Protein AF-A0A967YLL6-F1 (afdb_monomer_lite)

Sequence (67 aa):
MARKPKVALLSTGNELVELGQKPESGQVINVNQLILSAMCKQLGAEPVELGIAKDDLNEIGGIIAEG

pLDDT: mean 95.74, std 4.27, range [72.94, 98.38]

Structure (mmCIF, N/CA/C/O backbone):
data_AF-A0A967YLL6-F1
#
_entry.id   AF-A0A967YLL6-F1
#
loop_
_atom_site.group_PDB
_atom_site.id
_atom_site.type_symbol
_atom_site.label_atom_id
_atom_site.label_alt_id
_atom_site.label_comp_id
_atom_site.label_asym_id
_atom_site.label_entity_id
_atom_site.label_seq_id
_atom_site.pdbx_PDB_ins_code
_atom_site.Cartn_x
_atom_site.Cartn_y
_atom_site.Cartn_z
_atom_site.occupancy
_atom_site.B_iso_or_equiv
_atom_site.auth_seq_id
_atom_site.auth_comp_id
_atom_site.auth_asym_id
_atom_site.auth_atom_id
_atom_site.pdbx_PDB_model_num
ATOM 1 N N . MET A 1 1 ? 10.768 -6.616 -27.644 1.00 72.94 1 MET A N 1
ATOM 2 C CA . MET A 1 1 ? 9.887 -5.835 -26.746 1.00 72.94 1 MET A CA 1
ATOM 3 C C . MET A 1 1 ? 10.596 -5.659 -25.415 1.00 72.94 1 MET A C 1
ATOM 5 O O . MET A 1 1 ? 11.242 -6.603 -24.979 1.00 72.94 1 MET A O 1
ATOM 9 N N . ALA A 1 2 ? 10.524 -4.477 -24.802 1.00 85.88 2 ALA A N 1
ATOM 10 C CA . ALA A 1 2 ? 11.046 -4.263 -23.451 1.00 85.88 2 ALA A CA 1
ATOM 11 C C . ALA A 1 2 ? 10.122 -4.918 -22.406 1.00 85.88 2 ALA A C 1
ATOM 13 O O . ALA A 1 2 ? 8.922 -5.068 -22.647 1.00 85.88 2 ALA A O 1
ATOM 14 N N . ARG A 1 3 ? 10.676 -5.324 -21.257 1.00 93.25 3 ARG A N 1
ATOM 15 C CA . ARG A 1 3 ? 9.896 -5.864 -20.132 1.00 93.25 3 ARG A CA 1
ATOM 16 C C . ARG A 1 3 ? 8.978 -4.772 -19.573 1.00 93.25 3 ARG A C 1
ATOM 18 O O . ARG A 1 3 ? 9.400 -3.622 -19.467 1.00 93.25 3 ARG A O 1
ATOM 25 N N . LYS A 1 4 ? 7.755 -5.138 -19.172 1.00 95.31 4 LYS A N 1
ATOM 26 C CA . LYS A 1 4 ? 6.858 -4.216 -18.463 1.00 95.31 4 LYS A CA 1
ATOM 27 C C . LYS A 1 4 ? 7.523 -3.727 -17.163 1.00 95.31 4 LYS A C 1
ATOM 29 O O . LYS A 1 4 ? 8.054 -4.562 -16.418 1.00 95.31 4 LYS A O 1
ATOM 34 N N . PRO A 1 5 ? 7.523 -2.415 -16.877 1.00 97.12 5 PRO A N 1
ATOM 35 C CA . PRO A 1 5 ? 7.932 -1.905 -15.574 1.00 97.12 5 PRO A CA 1
ATOM 36 C C . PRO A 1 5 ? 7.051 -2.509 -14.479 1.00 97.12 5 PRO A C 1
ATOM 38 O O . PRO A 1 5 ? 5.836 -2.587 -14.657 1.00 97.12 5 PRO A O 1
ATOM 41 N N . LYS A 1 6 ? 7.655 -2.934 -13.367 1.00 97.31 6 LYS A N 1
ATOM 42 C CA . LYS A 1 6 ? 6.915 -3.336 -12.166 1.00 97.31 6 LYS A CA 1
ATOM 43 C C . LYS A 1 6 ? 6.887 -2.165 -11.195 1.00 97.31 6 LYS A C 1
ATOM 45 O O . LYS A 1 6 ? 7.922 -1.528 -11.019 1.00 97.31 6 LYS A O 1
ATOM 50 N N . VAL A 1 7 ? 5.729 -1.881 -10.609 1.00 97.62 7 VAL A N 1
ATOM 51 C CA . VAL A 1 7 ? 5.536 -0.749 -9.692 1.00 97.62 7 VAL A CA 1
ATOM 52 C C . VAL A 1 7 ? 4.927 -1.267 -8.399 1.00 97.62 7 VAL A C 1
ATOM 54 O O . VAL A 1 7 ? 3.753 -1.623 -8.378 1.00 97.62 7 VAL A O 1
ATOM 57 N N . ALA A 1 8 ? 5.728 -1.326 -7.338 1.00 97.50 8 ALA A N 1
ATOM 58 C CA . ALA A 1 8 ? 5.236 -1.654 -6.009 1.00 97.50 8 ALA A CA 1
ATOM 59 C C . ALA A 1 8 ? 4.404 -0.494 -5.444 1.00 97.50 8 ALA A C 1
ATOM 61 O O . ALA A 1 8 ? 4.795 0.669 -5.550 1.00 97.50 8 ALA A O 1
ATOM 62 N N . LEU A 1 9 ? 3.250 -0.816 -4.869 1.00 97.19 9 LEU A N 1
ATOM 63 C CA . LEU A 1 9 ? 2.309 0.129 -4.282 1.00 97.19 9 LEU A CA 1
ATOM 64 C C . LEU A 1 9 ? 2.078 -0.265 -2.824 1.00 97.19 9 LEU A C 1
ATOM 66 O O . LEU A 1 9 ? 1.516 -1.324 -2.552 1.00 97.19 9 LEU A O 1
ATOM 70 N N . LEU A 1 10 ? 2.524 0.597 -1.916 1.00 97.25 10 LEU A N 1
ATOM 71 C CA . LEU A 1 10 ? 2.313 0.493 -0.478 1.00 97.25 10 LEU A CA 1
ATOM 72 C C . LEU A 1 10 ? 1.506 1.705 -0.029 1.00 97.25 10 LEU A C 1
ATOM 74 O O . LEU A 1 10 ? 1.854 2.839 -0.357 1.00 97.25 10 LEU A O 1
ATOM 78 N N . SER A 1 11 ? 0.436 1.463 0.719 1.00 97.38 11 SER A N 1
ATOM 79 C CA . SER A 1 11 ? -0.301 2.521 1.410 1.00 97.38 11 SER A CA 1
ATOM 80 C C . SER A 1 11 ? 0.079 2.534 2.884 1.00 97.38 11 SER A C 1
ATOM 82 O O . SER A 1 11 ? 0.344 1.479 3.452 1.00 97.38 11 SER A O 1
ATOM 84 N N .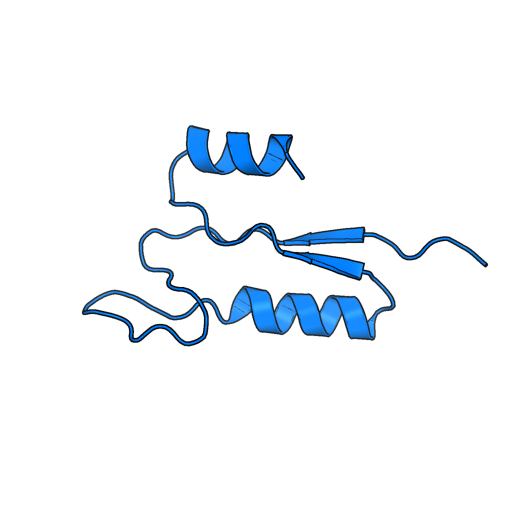 THR A 1 12 ? 0.101 3.709 3.508 1.00 97.19 12 THR A N 1
ATOM 85 C CA . THR A 1 12 ? 0.347 3.843 4.949 1.00 97.19 12 THR A CA 1
ATOM 86 C C . THR A 1 12 ? -0.754 4.677 5.583 1.00 97.19 12 THR A C 1
ATOM 88 O O . THR A 1 12 ? -1.269 5.600 4.948 1.00 97.19 12 THR A O 1
ATOM 91 N N . GLY A 1 13 ? -1.135 4.323 6.804 1.00 97.12 13 GLY A N 1
ATOM 92 C CA . GLY A 1 13 ? -2.112 5.071 7.589 1.00 97.12 13 GLY A CA 1
ATOM 93 C C . GLY A 1 13 ? -2.832 4.172 8.581 1.00 97.12 13 GLY A C 1
ATOM 94 O O . GLY A 1 13 ? -3.351 3.113 8.223 1.00 97.12 13 GLY A O 1
ATOM 95 N N . ASN A 1 14 ? -2.885 4.592 9.841 1.00 97.38 14 ASN A N 1
ATOM 96 C CA . ASN A 1 14 ? -3.546 3.828 10.905 1.00 97.38 14 ASN A CA 1
ATOM 97 C C . ASN A 1 14 ? -5.074 3.758 10.742 1.00 97.38 14 ASN A 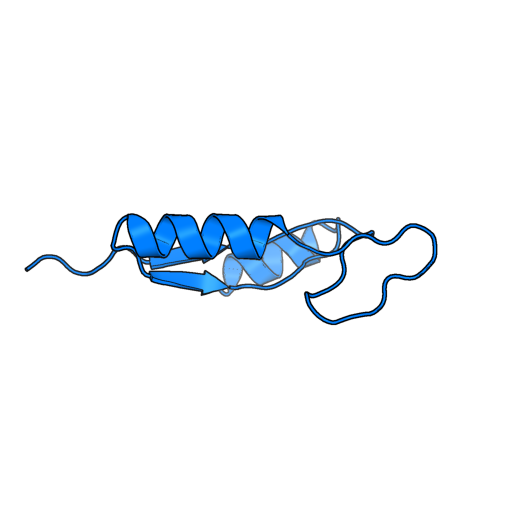C 1
ATOM 99 O O . ASN A 1 14 ? -5.729 2.886 11.313 1.00 97.38 14 ASN A O 1
ATOM 103 N N . GLU A 1 15 ? -5.642 4.689 9.983 1.00 97.38 15 GLU A N 1
ATOM 104 C CA . GLU A 1 15 ? -7.058 4.784 9.656 1.00 97.38 15 GLU A CA 1
ATOM 105 C C . GLU A 1 15 ? -7.471 3.908 8.467 1.00 97.38 15 GLU A C 1
ATOM 107 O O . GLU A 1 15 ? -8.666 3.745 8.215 1.00 97.38 15 GLU A O 1
ATOM 112 N N . LEU A 1 16 ? -6.516 3.384 7.694 1.00 97.31 16 LEU A N 1
ATOM 113 C CA . LEU A 1 16 ? -6.819 2.729 6.428 1.00 97.31 16 LEU A CA 1
ATOM 114 C C . LEU A 1 16 ? -7.371 1.315 6.631 1.00 97.31 16 LEU A C 1
ATOM 116 O O . LEU A 1 16 ? -6.841 0.515 7.400 1.00 97.31 16 LEU A O 1
ATOM 120 N N . VAL A 1 17 ? -8.411 0.986 5.865 1.00 96.69 17 VAL A N 1
ATOM 121 C CA . VAL A 1 17 ? -8.939 -0.376 5.718 1.00 96.69 17 VAL A CA 1
ATOM 122 C C . VAL A 1 17 ? -8.986 -0.798 4.254 1.00 96.69 17 VAL A C 1
ATOM 124 O O . VAL A 1 17 ? -9.078 0.032 3.343 1.00 96.69 17 VAL A O 1
ATOM 127 N N . GLU A 1 18 ? -8.943 -2.108 4.028 1.00 93.62 18 GLU A N 1
ATOM 128 C CA . GLU A 1 18 ? -8.988 -2.687 2.687 1.00 93.62 18 GLU A CA 1
ATOM 129 C C . GLU A 1 18 ? -10.329 -2.456 1.986 1.00 93.62 18 GLU A C 1
ATOM 131 O O . GLU A 1 18 ? -11.397 -2.351 2.603 1.00 93.62 18 GLU A O 1
ATOM 136 N N . LEU A 1 19 ? -10.281 -2.441 0.654 1.00 91.25 19 LEU A N 1
ATOM 137 C CA . LEU A 1 19 ? -11.482 -2.359 -0.167 1.00 91.25 19 LEU A CA 1
ATOM 138 C C . LEU A 1 19 ? -12.395 -3.566 0.105 1.00 91.25 19 LEU A C 1
ATOM 140 O O . LEU A 1 19 ? -11.980 -4.718 0.020 1.00 91.25 19 LEU A O 1
ATOM 144 N N . GLY A 1 20 ? -13.664 -3.294 0.412 1.00 90.69 20 GLY A N 1
ATOM 145 C CA . GLY A 1 20 ? -14.654 -4.324 0.747 1.00 90.69 20 GLY A CA 1
ATOM 146 C C . GLY A 1 20 ? -14.821 -4.577 2.246 1.00 90.69 20 GLY A C 1
ATOM 147 O O . GLY A 1 20 ? -15.765 -5.264 2.633 1.00 90.69 20 GLY A O 1
ATOM 148 N N . GLN A 1 21 ? -13.980 -3.983 3.098 1.00 93.12 21 GLN A N 1
ATOM 149 C CA . GLN A 1 21 ? -14.232 -3.941 4.536 1.00 93.12 21 GLN A CA 1
ATOM 150 C C . GLN A 1 21 ? -15.221 -2.822 4.886 1.00 93.12 21 GLN A C 1
ATOM 152 O O . GLN A 1 21 ? -15.291 -1.788 4.217 1.00 93.12 21 GLN A O 1
ATOM 157 N N . LYS A 1 22 ? -16.001 -3.025 5.953 1.00 95.06 22 LYS A N 1
ATOM 158 C CA . LYS A 1 22 ? -16.853 -1.978 6.523 1.00 95.06 22 LYS A CA 1
ATOM 159 C C . LYS A 1 22 ? -15.998 -1.140 7.485 1.00 95.06 22 LYS A C 1
ATOM 161 O O . LYS A 1 22 ? -15.596 -1.697 8.502 1.00 95.06 22 LYS A O 1
ATOM 166 N N . PRO A 1 23 ? -15.738 0.15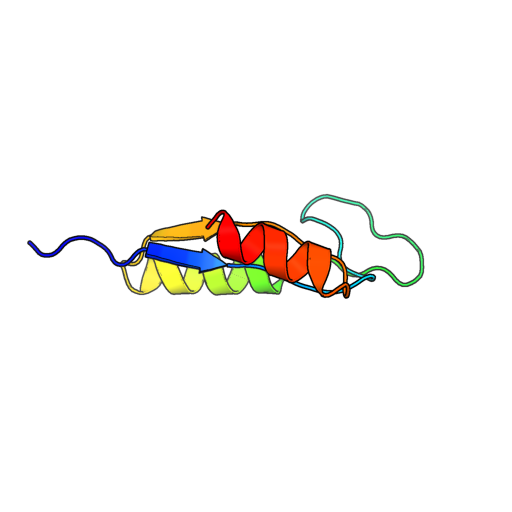1 7.208 1.00 95.81 23 PRO A N 1
ATOM 167 C CA . PRO A 1 23 ? -14.946 0.982 8.107 1.00 95.81 23 PRO A CA 1
ATOM 168 C C . PRO A 1 23 ? -15.678 1.208 9.434 1.00 95.81 23 PRO A C 1
ATOM 170 O O . PRO A 1 23 ? -16.894 1.440 9.463 1.00 95.81 23 PRO A O 1
ATOM 173 N N . GLU A 1 24 ? -14.928 1.152 10.528 1.00 96.81 24 GLU A N 1
ATOM 174 C CA . GLU A 1 24 ? -15.365 1.607 11.843 1.00 96.81 24 GLU A CA 1
ATOM 175 C C . GLU A 1 24 ? -15.211 3.130 11.985 1.00 96.81 24 GLU A C 1
ATOM 177 O O . GLU A 1 24 ? -14.757 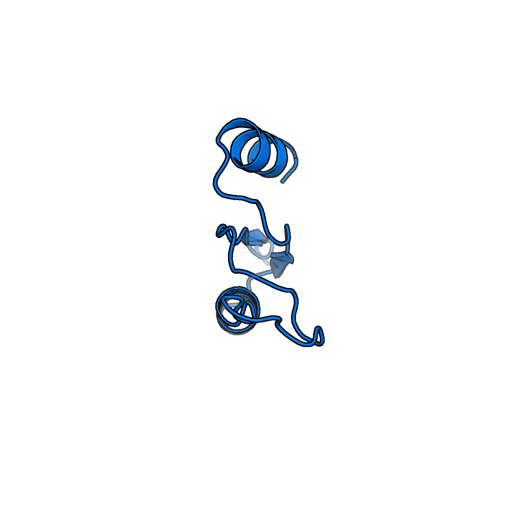3.836 11.080 1.00 96.81 24 GLU A O 1
ATOM 182 N N . SER A 1 25 ? -15.620 3.669 13.136 1.00 97.12 25 SER A N 1
ATOM 183 C CA . SER A 1 25 ? -15.487 5.099 13.417 1.00 97.12 25 SER A CA 1
ATOM 184 C C . SER A 1 25 ? -14.022 5.533 13.351 1.00 97.12 25 SER A C 1
ATOM 186 O O . SER A 1 25 ? -13.200 5.060 14.129 1.00 97.12 25 SER A O 1
ATOM 188 N N . GLY A 1 26 ? -13.720 6.482 12.465 1.00 95.88 26 GLY A N 1
ATOM 189 C CA . GLY A 1 26 ? -12.367 7.007 12.270 1.00 95.88 26 GLY A CA 1
ATOM 190 C C . GLY A 1 26 ? -11.535 6.250 11.235 1.00 95.88 26 GLY A C 1
ATOM 191 O O . GLY A 1 26 ? -10.403 6.653 11.004 1.00 95.88 26 GLY A O 1
ATOM 192 N N . GLN A 1 27 ? -12.082 5.212 10.594 1.00 97.94 27 GLN A N 1
ATOM 193 C CA . GLN A 1 27 ? -11.423 4.502 9.499 1.00 97.94 27 GLN A CA 1
ATOM 194 C C . GLN A 1 27 ? -11.904 4.979 8.126 1.00 97.94 27 GLN A C 1
ATOM 196 O O . GLN A 1 27 ? -13.050 5.407 7.961 1.00 97.94 27 GLN A O 1
ATOM 201 N N . VAL A 1 28 ? -11.042 4.851 7.118 1.00 97.12 28 VAL A N 1
ATOM 202 C CA . VAL A 1 28 ? -11.358 5.144 5.715 1.00 97.12 28 VAL A CA 1
ATOM 203 C C . VAL A 1 28 ? -10.837 4.038 4.800 1.00 97.12 28 VAL A C 1
ATOM 205 O O . VAL A 1 28 ? -9.844 3.377 5.083 1.00 97.12 28 VAL A O 1
ATOM 208 N N . ILE A 1 29 ? -11.521 3.818 3.681 1.00 97.19 29 ILE A N 1
ATOM 209 C CA . ILE A 1 29 ? -11.142 2.782 2.714 1.00 97.19 29 ILE A CA 1
ATOM 210 C C . ILE A 1 29 ? -9.951 3.264 1.877 1.00 97.19 29 ILE A C 1
ATOM 212 O O . ILE A 1 29 ? -9.948 4.397 1.390 1.00 97.19 29 ILE A O 1
ATOM 216 N N . ASN A 1 30 ? -8.976 2.386 1.640 1.00 96.81 30 ASN A N 1
ATOM 217 C CA . ASN A 1 30 ? -7.820 2.665 0.794 1.00 96.81 30 ASN A CA 1
ATOM 218 C C . ASN A 1 30 ? -8.187 2.756 -0.703 1.00 96.81 30 ASN A C 1
ATOM 220 O O . ASN A 1 30 ? -8.068 1.801 -1.471 1.00 96.81 30 ASN A O 1
ATOM 224 N N . VAL A 1 31 ? -8.625 3.937 -1.136 1.00 96.25 31 VAL A N 1
ATOM 225 C CA . VAL A 1 31 ? -8.968 4.206 -2.544 1.00 96.25 31 VAL A CA 1
ATOM 226 C C . VAL A 1 31 ? -7.748 4.497 -3.421 1.00 96.25 31 VAL A C 1
ATOM 228 O O . VAL A 1 31 ? -7.799 4.287 -4.634 1.00 96.25 31 VAL A O 1
ATOM 231 N N . ASN A 1 32 ? -6.641 4.953 -2.829 1.00 95.88 32 ASN A N 1
ATOM 232 C CA . ASN A 1 32 ? -5.439 5.329 -3.574 1.00 95.88 32 ASN A CA 1
ATOM 233 C C . ASN A 1 32 ? -4.797 4.113 -4.238 1.00 95.88 32 ASN A C 1
ATOM 235 O O . ASN A 1 32 ? -4.419 4.191 -5.406 1.00 95.88 32 ASN A O 1
ATOM 239 N N . GLN A 1 33 ? -4.755 2.978 -3.537 1.00 95.94 33 GLN A N 1
ATOM 240 C CA . GLN A 1 33 ? -4.276 1.714 -4.091 1.00 95.94 33 GLN A CA 1
ATOM 241 C C . GLN A 1 33 ? -5.010 1.346 -5.388 1.00 95.94 33 GLN A C 1
ATOM 243 O O . GLN A 1 33 ? -4.377 1.049 -6.403 1.00 95.94 33 GLN A O 1
ATOM 248 N N . LEU A 1 34 ? -6.344 1.443 -5.388 1.00 95.44 34 LEU A N 1
ATOM 249 C CA . LEU A 1 34 ? -7.175 1.145 -6.555 1.00 95.44 34 LEU A CA 1
ATOM 250 C C . LEU A 1 34 ? -6.870 2.089 -7.728 1.00 95.44 34 LEU A C 1
ATOM 252 O O . LEU A 1 34 ? -6.669 1.636 -8.859 1.00 95.44 34 LEU A O 1
ATOM 256 N N . ILE A 1 35 ? -6.827 3.397 -7.459 1.00 97.38 35 ILE A N 1
ATOM 257 C CA . ILE A 1 35 ? -6.594 4.431 -8.477 1.00 97.38 35 ILE A CA 1
ATOM 258 C C . ILE A 1 35 ? -5.200 4.263 -9.097 1.00 97.38 35 ILE A C 1
ATOM 260 O O . ILE A 1 35 ? -5.067 4.202 -10.320 1.00 97.38 35 ILE A O 1
ATOM 264 N N . LEU A 1 36 ? -4.163 4.119 -8.269 1.00 97.88 36 LEU A N 1
ATOM 265 C CA . LEU A 1 36 ? -2.778 3.988 -8.722 1.00 97.88 36 LEU A CA 1
ATOM 266 C C . LEU A 1 36 ? -2.533 2.667 -9.465 1.00 97.88 36 LEU A C 1
ATOM 268 O O . LEU A 1 36 ? -1.852 2.663 -10.493 1.00 97.88 36 LEU A O 1
ATOM 272 N N . SER A 1 37 ? -3.137 1.561 -9.016 1.00 97.56 37 SER A N 1
ATOM 273 C CA . SER A 1 37 ? -3.092 0.264 -9.710 1.00 97.56 37 SER A CA 1
ATOM 274 C C . SER A 1 37 ? -3.702 0.369 -11.115 1.00 97.56 37 SER A C 1
ATOM 276 O O . SER A 1 37 ? -3.115 -0.102 -12.096 1.00 97.56 37 SER A O 1
ATOM 278 N N . ALA A 1 38 ? -4.840 1.059 -11.254 1.00 98.00 38 ALA A N 1
ATOM 279 C CA . ALA A 1 38 ? -5.465 1.309 -12.552 1.00 98.00 38 ALA A CA 1
ATOM 280 C C . ALA A 1 38 ? -4.594 2.192 -13.463 1.00 98.00 38 ALA A C 1
ATOM 282 O O . ALA A 1 38 ? -4.399 1.853 -14.633 1.00 98.00 38 ALA A O 1
ATOM 283 N N . MET A 1 39 ? -4.015 3.272 -12.929 1.00 98.38 39 MET A N 1
ATOM 284 C CA . MET A 1 39 ? -3.112 4.152 -13.680 1.00 98.38 39 MET A CA 1
ATOM 285 C C . MET A 1 39 ? -1.861 3.407 -14.170 1.00 98.38 39 MET A C 1
ATOM 287 O O . MET A 1 39 ? -1.488 3.539 -15.334 1.00 98.38 39 MET A O 1
ATOM 291 N N . CYS A 1 40 ? -1.252 2.558 -13.332 1.00 98.25 40 CYS A N 1
ATOM 292 C CA . CYS A 1 40 ? -0.116 1.722 -13.735 1.00 98.25 40 CYS A CA 1
ATOM 293 C C . CYS A 1 40 ? -0.477 0.823 -14.924 1.00 98.25 40 CYS A C 1
ATOM 295 O O . CYS A 1 40 ? 0.249 0.785 -15.920 1.00 98.25 40 CYS A O 1
ATOM 297 N N . LYS A 1 41 ? -1.630 0.145 -14.853 1.00 97.88 41 LYS A N 1
ATOM 298 C CA . LYS A 1 41 ? -2.123 -0.721 -15.935 1.00 97.88 41 LYS A CA 1
ATOM 299 C C . LYS A 1 41 ? -2.361 0.066 -17.227 1.00 97.88 41 LYS A C 1
ATOM 301 O O . LYS A 1 41 ? -1.973 -0.406 -18.294 1.00 97.88 41 LYS A O 1
ATOM 306 N N . GLN A 1 42 ? -2.940 1.267 -17.141 1.00 98.31 42 GLN A N 1
ATOM 307 C CA . GLN A 1 42 ? -3.151 2.152 -18.298 1.00 98.31 42 GLN A CA 1
ATOM 308 C C . GLN A 1 42 ? -1.839 2.583 -18.965 1.00 98.31 42 GLN A C 1
ATOM 310 O O . GLN A 1 42 ? -1.784 2.699 -20.186 1.00 98.31 42 GLN A O 1
ATOM 315 N N . LEU A 1 43 ? -0.772 2.762 -18.184 1.00 97.44 43 LEU A N 1
ATOM 316 C CA . LEU A 1 43 ? 0.567 3.105 -18.675 1.00 97.44 43 LEU A CA 1
ATOM 317 C C . LEU A 1 43 ? 1.378 1.886 -19.157 1.00 97.44 43 LEU A C 1
ATOM 319 O O . LEU A 1 43 ? 2.538 2.026 -19.542 1.00 97.44 43 LEU A O 1
ATOM 323 N N . GLY A 1 44 ? 0.796 0.683 -19.144 1.00 97.12 44 GLY A N 1
ATOM 324 C CA . GLY A 1 44 ? 1.468 -0.550 -19.562 1.00 97.12 44 GLY A CA 1
ATOM 325 C C . GLY A 1 44 ? 2.425 -1.143 -18.520 1.00 97.12 44 GLY A C 1
ATOM 326 O O . GLY A 1 44 ? 3.162 -2.080 -18.842 1.00 97.12 44 GLY A O 1
ATOM 327 N N . ALA A 1 45 ? 2.403 -0.635 -17.286 1.00 98.12 45 ALA A N 1
ATOM 328 C CA . ALA A 1 45 ? 3.134 -1.187 -16.153 1.00 98.12 45 ALA A CA 1
ATOM 329 C C . ALA A 1 45 ? 2.350 -2.316 -15.455 1.00 98.12 45 ALA A C 1
ATOM 331 O O . ALA A 1 45 ? 1.140 -2.480 -15.627 1.00 98.12 45 ALA A O 1
ATOM 332 N N . GLU A 1 46 ? 3.063 -3.109 -14.663 1.00 97.94 46 GLU A N 1
ATOM 333 C CA . GLU A 1 46 ? 2.531 -4.161 -13.797 1.00 97.94 46 GLU A CA 1
ATOM 334 C C . GLU A 1 46 ? 2.568 -3.664 -12.340 1.00 97.94 46 GLU A C 1
ATOM 336 O O . GLU A 1 46 ? 3.653 -3.609 -11.753 1.00 97.94 46 GLU A O 1
ATOM 341 N N . PRO A 1 47 ? 1.430 -3.253 -11.751 1.00 97.88 47 PRO A N 1
ATOM 342 C CA . PRO A 1 47 ? 1.391 -2.898 -10.338 1.00 97.88 47 PRO A CA 1
ATOM 343 C C . PRO A 1 47 ? 1.548 -4.147 -9.460 1.00 97.88 47 PRO A C 1
ATOM 345 O O . PRO A 1 47 ? 0.989 -5.201 -9.768 1.00 97.88 47 PRO A O 1
ATOM 348 N N . VAL A 1 48 ? 2.282 -4.005 -8.360 1.00 96.94 48 VAL A N 1
ATOM 349 C CA . VAL A 1 48 ? 2.463 -5.011 -7.308 1.00 96.94 48 VAL A CA 1
ATOM 350 C C . VAL A 1 48 ? 1.915 -4.410 -6.020 1.00 96.94 48 VAL A C 1
ATOM 352 O O . VAL A 1 48 ? 2.441 -3.422 -5.520 1.00 96.94 48 VAL A O 1
ATOM 355 N N . GLU A 1 49 ? 0.811 -4.952 -5.523 1.00 95.19 49 GLU A N 1
ATOM 356 C CA . GLU A 1 49 ? 0.109 -4.408 -4.359 1.00 95.19 49 GLU A CA 1
ATOM 357 C C . GLU A 1 49 ? 0.732 -4.996 -3.087 1.00 95.19 49 GLU A C 1
ATOM 359 O O . GLU A 1 49 ? 0.684 -6.207 -2.887 1.00 95.19 49 GLU A O 1
ATOM 364 N N . LEU A 1 50 ? 1.351 -4.145 -2.265 1.00 95.94 50 LEU A N 1
ATOM 365 C CA . LEU A 1 50 ? 2.008 -4.529 -1.008 1.00 95.94 50 LEU A CA 1
ATOM 366 C C . LEU A 1 50 ? 1.081 -4.393 0.213 1.00 95.94 50 LEU A C 1
ATOM 368 O O . LEU A 1 50 ? 1.455 -4.785 1.314 1.00 95.94 50 LEU A O 1
ATOM 372 N N . GLY A 1 51 ? -0.127 -3.856 0.020 1.00 94.12 51 GLY A N 1
ATOM 373 C CA . GLY A 1 51 ? -1.138 -3.692 1.064 1.00 94.12 51 GLY A CA 1
ATOM 374 C C . GLY A 1 51 ? -1.024 -2.372 1.829 1.00 94.12 51 GLY A C 1
ATOM 375 O O . GLY A 1 51 ? -0.619 -1.339 1.279 1.00 94.12 51 GLY A O 1
ATOM 376 N N . ILE A 1 52 ? -1.439 -2.412 3.094 1.00 96.81 52 ILE A N 1
ATOM 377 C CA . ILE A 1 52 ? -1.482 -1.276 4.018 1.00 96.81 52 ILE A CA 1
ATOM 378 C C . ILE A 1 52 ? -0.497 -1.537 5.161 1.00 96.81 52 ILE A C 1
ATOM 380 O O . ILE A 1 52 ? -0.623 -2.543 5.855 1.00 96.81 52 ILE A O 1
ATOM 384 N N . ALA A 1 53 ? 0.435 -0.612 5.378 1.00 97.44 53 ALA A N 1
ATOM 385 C CA . ALA A 1 53 ? 1.242 -0.542 6.591 1.00 97.44 53 ALA A CA 1
ATOM 386 C C . ALA A 1 53 ? 0.626 0.445 7.590 1.00 97.44 53 ALA A C 1
ATOM 388 O O . ALA A 1 53 ? 0.082 1.485 7.205 1.00 97.44 53 ALA A O 1
ATOM 389 N N . LYS A 1 54 ? 0.778 0.180 8.885 1.00 97.19 54 LYS A N 1
ATOM 390 C CA . LYS A 1 54 ? 0.597 1.220 9.906 1.00 97.19 54 LYS A CA 1
ATOM 391 C C . LYS A 1 54 ? 1.667 2.298 9.783 1.00 97.19 54 LYS A C 1
ATOM 393 O O . LYS A 1 54 ? 2.719 2.081 9.180 1.00 97.19 54 LYS A O 1
ATOM 398 N N . ASP A 1 55 ? 1.425 3.446 10.415 1.00 96.81 55 ASP A N 1
ATOM 399 C CA . ASP A 1 55 ? 2.422 4.522 10.507 1.00 96.81 55 ASP A CA 1
ATOM 400 C C . ASP A 1 55 ? 3.511 4.182 11.541 1.00 96.81 55 ASP A C 1
ATOM 402 O O . ASP A 1 55 ? 3.696 4.868 12.547 1.00 96.81 55 ASP A O 1
ATOM 406 N N . ASP A 1 56 ? 4.224 3.087 11.290 1.00 98.12 56 ASP A N 1
ATOM 407 C CA . ASP A 1 56 ? 5.364 2.604 12.053 1.00 98.12 56 ASP A CA 1
ATOM 408 C C . ASP A 1 56 ? 6.560 2.393 11.118 1.00 98.12 56 ASP A C 1
ATOM 410 O O . ASP A 1 56 ? 6.452 1.794 10.048 1.00 98.12 56 ASP A O 1
ATOM 414 N N . LEU A 1 57 ? 7.731 2.883 11.530 1.00 97.56 57 LEU A N 1
ATOM 415 C CA . LEU A 1 57 ? 8.938 2.829 10.704 1.00 97.56 57 LEU A CA 1
ATOM 416 C C . LEU A 1 57 ? 9.420 1.398 10.442 1.00 97.56 57 LEU A C 1
ATOM 418 O O . LEU A 1 57 ? 9.967 1.141 9.370 1.00 97.56 57 LEU A O 1
ATOM 422 N N . ASN A 1 58 ? 9.244 0.480 11.396 1.00 97.69 58 ASN A N 1
ATOM 423 C CA . ASN A 1 58 ? 9.670 -0.906 11.216 1.00 97.69 58 ASN A CA 1
ATOM 424 C C . ASN A 1 58 ? 8.707 -1.643 10.288 1.00 97.69 58 ASN A C 1
ATOM 426 O O . ASN A 1 58 ? 9.161 -2.403 9.438 1.00 97.69 58 ASN A O 1
ATOM 430 N N . GLU A 1 59 ? 7.403 -1.396 10.419 1.00 97.44 59 GLU A N 1
ATOM 431 C CA . GLU A 1 59 ? 6.384 -1.987 9.549 1.00 97.44 59 GLU A CA 1
ATOM 432 C C . GLU A 1 59 ? 6.559 -1.525 8.096 1.00 97.44 59 GLU A C 1
ATOM 434 O O . GLU A 1 59 ? 6.686 -2.350 7.190 1.00 97.44 59 GLU A O 1
ATOM 439 N N . ILE A 1 60 ? 6.692 -0.212 7.880 1.00 97.88 60 ILE A N 1
ATOM 440 C CA . ILE A 1 60 ? 6.958 0.365 6.556 1.00 97.88 60 ILE A CA 1
ATOM 441 C C . ILE A 1 60 ? 8.286 -0.160 5.996 1.00 97.88 60 ILE A C 1
ATOM 443 O O . ILE A 1 60 ? 8.346 -0.611 4.852 1.00 97.88 60 ILE A O 1
ATOM 447 N N . GLY A 1 61 ? 9.357 -0.120 6.795 1.00 97.69 61 GLY A N 1
ATOM 448 C CA . GLY A 1 61 ? 10.685 -0.565 6.374 1.00 97.69 61 GLY A CA 1
ATOM 449 C C . GLY A 1 61 ? 10.739 -2.054 6.025 1.00 97.69 61 GLY A C 1
ATOM 450 O O . GLY A 1 61 ? 11.388 -2.424 5.049 1.00 97.69 61 GLY A O 1
ATOM 451 N N . GLY A 1 62 ? 10.031 -2.893 6.785 1.00 97.62 62 GLY A N 1
ATOM 452 C CA . GLY A 1 62 ? 9.921 -4.328 6.534 1.00 97.62 62 GLY A CA 1
ATOM 453 C C . GLY A 1 62 ? 9.250 -4.623 5.196 1.00 97.62 62 GLY A C 1
ATOM 454 O O . GLY A 1 62 ? 9.821 -5.328 4.371 1.00 97.62 62 GLY A O 1
ATOM 455 N N . ILE A 1 63 ? 8.098 -4.001 4.932 1.00 96.75 63 ILE A N 1
ATOM 456 C CA . ILE A 1 63 ? 7.359 -4.207 3.678 1.00 96.75 63 ILE A CA 1
ATOM 457 C C . ILE A 1 63 ? 8.148 -3.682 2.470 1.00 96.75 63 ILE A C 1
ATOM 459 O O . ILE A 1 63 ? 8.180 -4.327 1.423 1.00 96.75 63 ILE A O 1
ATOM 463 N N . ILE A 1 64 ? 8.840 -2.545 2.611 1.00 95.94 64 ILE A N 1
ATOM 464 C CA . ILE A 1 64 ? 9.710 -2.009 1.551 1.00 95.94 64 ILE A CA 1
ATOM 465 C C . ILE A 1 64 ? 10.869 -2.965 1.234 1.00 95.94 64 ILE A C 1
ATOM 467 O O . ILE A 1 64 ? 11.277 -3.047 0.081 1.00 95.94 64 ILE A O 1
ATOM 471 N N . ALA A 1 65 ? 11.414 -3.672 2.226 1.00 95.81 65 ALA A N 1
ATOM 472 C CA . ALA A 1 65 ? 12.519 -4.606 2.014 1.00 95.81 65 ALA A CA 1
ATOM 473 C C . ALA A 1 65 ? 12.092 -5.923 1.332 1.00 95.81 65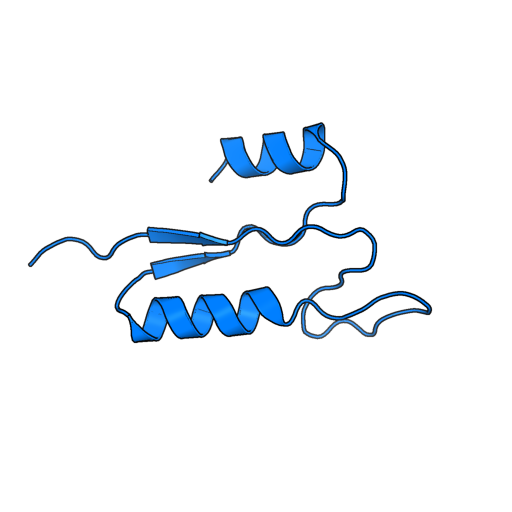 ALA A C 1
ATOM 475 O O . ALA A 1 65 ? 12.942 -6.609 0.763 1.00 95.81 65 ALA A O 1
ATOM 476 N N . GLU A 1 66 ? 10.807 -6.283 1.403 1.00 88.25 66 GLU A N 1
ATOM 477 C CA . GLU A 1 66 ?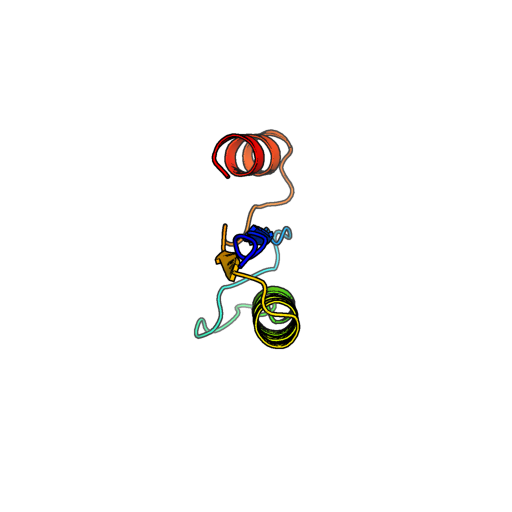 10.243 -7.503 0.807 1.00 88.25 66 GLU A CA 1
ATOM 478 C C . GLU A 1 66 ? 9.759 -7.323 -0.646 1.00 88.25 66 GLU A C 1
ATOM 480 O O . GLU A 1 66 ? 9.645 -8.316 -1.372 1.00 88.25 66 GLU A O 1
ATOM 485 N N . GLY A 1 67 ? 9.469 -6.083 -1.065 1.00 77.25 67 GLY A N 1
ATOM 486 C CA . GLY A 1 67 ? 8.960 -5.728 -2.403 1.00 77.25 67 GLY A CA 1
ATOM 487 C C . GLY A 1 67 ? 10.037 -5.482 -3.457 1.00 77.25 67 GLY A C 1
ATOM 488 O O . GLY A 1 67 ? 9.781 -5.838 -4.634 1.00 77.25 67 GLY A O 1
#

Secondary structure (DSSP, 8-state):
-PPPPEEEEEEE-TTEE-TTS---TT-EE-HHHHHHHHHHHHTT-EEEEEEEE-S-HHHHHHHHHH-

Foldseek 3Di:
DDDAAEAEDEAEEPQEDDPPDDGDVSHDYPVVLVVVCVVCVVVRHHYDYLYYFYPDPCRVVVSVVVD

Radius of gyration: 13.5 Å; chains: 1; bounding box: 29×14×40 Å